Protein AF-A0A4Q4M0B0-F1 (afdb_monomer_lite)

Foldseek 3Di:
DQDFDKDWAKEFAPPDDQDFQDRPPRIDGFDIDTDPDRDDDFFDFADAADWAAGDAQNAPPWIFGDHRPRANTKIFGVPPHTDMDGW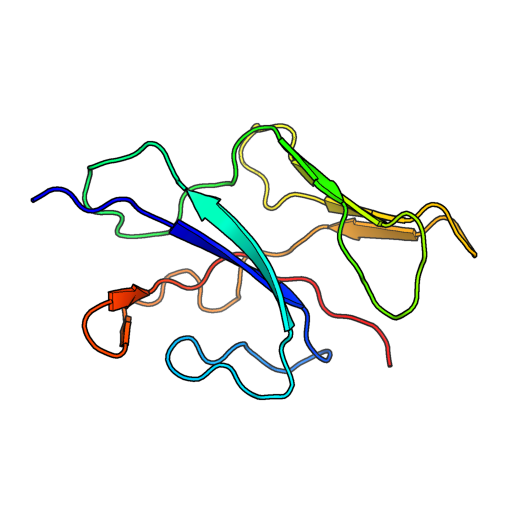AQDPCRNPGWDQHPNDTDGGGTYDHGDD

Structure (mmCIF, N/CA/C/O backbone):
data_AF-A0A4Q4M0B0-F1
#
_entry.id   AF-A0A4Q4M0B0-F1
#
loop_
_atom_site.group_PDB
_atom_site.id
_atom_site.type_symbol
_atom_site.label_atom_id
_atom_site.label_alt_id
_atom_site.label_comp_id
_atom_site.label_asym_id
_atom_site.label_entity_id
_atom_site.label_seq_id
_atom_site.pdbx_PDB_ins_code
_atom_site.Cartn_x
_atom_site.Cartn_y
_atom_site.Cartn_z
_atom_site.occupancy
_atom_site.B_iso_or_equiv
_atom_site.auth_seq_id
_atom_site.auth_comp_id
_atom_site.auth_asym_id
_atom_site.auth_atom_id
_atom_site.pdbx_PDB_model_num
ATOM 1 N N . MET A 1 1 ? 11.019 7.597 -23.538 1.00 34.16 1 MET A N 1
ATOM 2 C CA . MET A 1 1 ? 10.565 8.543 -22.498 1.00 34.16 1 MET A CA 1
ATOM 3 C C . MET A 1 1 ? 10.574 7.803 -21.182 1.00 34.16 1 MET A C 1
ATOM 5 O O . MET A 1 1 ? 9.972 6.740 -21.111 1.00 34.16 1 MET A O 1
ATOM 9 N N . LEU A 1 2 ? 11.309 8.312 -20.199 1.00 44.94 2 LEU A N 1
ATOM 10 C CA . LEU A 1 2 ? 11.313 7.750 -18.855 1.00 44.94 2 LEU A CA 1
ATOM 11 C C . LEU A 1 2 ? 9.925 8.025 -18.259 1.00 44.94 2 LEU A C 1
ATOM 13 O O . LEU A 1 2 ? 9.509 9.180 -18.183 1.00 44.94 2 LEU A O 1
ATOM 17 N N . GLY A 1 3 ? 9.157 6.968 -18.010 1.00 53.53 3 GLY A N 1
ATOM 18 C CA . GLY A 1 3 ? 7.764 7.083 -17.589 1.00 53.53 3 GLY A CA 1
ATOM 19 C C . GLY A 1 3 ? 7.670 7.518 -16.133 1.00 53.53 3 GLY A C 1
ATOM 20 O O . GLY A 1 3 ? 8.491 7.118 -15.314 1.00 53.53 3 GLY A O 1
ATOM 21 N N . ASN A 1 4 ? 6.652 8.310 -15.798 1.00 62.41 4 ASN A N 1
ATOM 22 C CA . ASN A 1 4 ? 6.285 8.513 -14.401 1.00 62.41 4 ASN A CA 1
ATOM 23 C C . ASN A 1 4 ? 5.909 7.148 -13.816 1.00 62.41 4 ASN A C 1
ATOM 25 O O . ASN A 1 4 ? 4.940 6.528 -14.262 1.00 62.41 4 ASN A O 1
ATOM 29 N N . HIS A 1 5 ? 6.687 6.668 -12.850 1.00 69.69 5 HIS A N 1
ATOM 30 C CA . HIS A 1 5 ? 6.325 5.477 -12.099 1.00 69.69 5 HIS A CA 1
ATOM 31 C C . HIS A 1 5 ? 5.223 5.832 -11.112 1.00 69.69 5 HIS A C 1
ATOM 33 O O . HIS A 1 5 ? 5.197 6.919 -10.534 1.00 69.69 5 HIS A O 1
ATOM 39 N N . PHE A 1 6 ? 4.292 4.911 -10.935 1.00 71.94 6 PHE A N 1
ATOM 40 C CA . PHE A 1 6 ? 3.151 5.098 -10.068 1.00 71.94 6 PHE A CA 1
ATOM 41 C C . PHE A 1 6 ? 2.992 3.898 -9.164 1.00 71.94 6 PHE A C 1
ATOM 43 O O . PHE A 1 6 ? 3.296 2.766 -9.534 1.00 71.94 6 PHE A O 1
ATOM 50 N N . TRP A 1 7 ? 2.454 4.181 -7.995 1.00 72.69 7 TRP A N 1
ATOM 51 C CA . TRP A 1 7 ? 2.216 3.212 -6.959 1.00 72.69 7 TRP A CA 1
ATOM 52 C C . TRP A 1 7 ? 0.758 3.190 -6.595 1.00 72.69 7 TRP A C 1
ATOM 54 O O . TRP A 1 7 ? 0.159 4.242 -6.353 1.00 72.69 7 TRP A O 1
ATOM 64 N N . TRP A 1 8 ? 0.214 1.987 -6.544 1.00 75.62 8 TRP A N 1
ATOM 65 C CA . TRP A 1 8 ? -1.153 1.750 -6.140 1.00 75.62 8 TRP A CA 1
ATOM 66 C C . TRP A 1 8 ? -1.159 1.021 -4.814 1.00 75.62 8 TRP A C 1
ATOM 68 O O . TRP A 1 8 ? -0.483 0.008 -4.643 1.00 75.62 8 TRP A O 1
ATOM 78 N N . LEU A 1 9 ? -1.935 1.561 -3.888 1.00 74.94 9 LEU A N 1
ATOM 79 C CA . LEU A 1 9 ? -2.308 0.879 -2.668 1.00 74.94 9 LEU A CA 1
ATOM 80 C C . LEU A 1 9 ? -3.697 0.306 -2.858 1.00 74.94 9 LEU A C 1
ATOM 82 O O . LEU A 1 9 ? -4.638 1.059 -3.109 1.00 74.94 9 LEU A O 1
ATOM 86 N N . PHE A 1 10 ? -3.801 -1.005 -2.715 1.00 76.25 10 PHE A N 1
ATOM 87 C CA . PHE A 1 10 ? -5.063 -1.722 -2.748 1.00 76.25 10 PHE A CA 1
ATOM 88 C C . PHE A 1 10 ? -5.399 -2.266 -1.370 1.00 76.25 10 PHE A C 1
ATOM 90 O O . PHE A 1 10 ? -4.506 -2.569 -0.576 1.00 76.25 10 PHE A O 1
ATOM 97 N N . GLN A 1 11 ? -6.692 -2.418 -1.126 1.00 74.31 11 GLN A N 1
ATOM 98 C CA . GLN A 1 11 ? -7.223 -3.216 -0.031 1.00 74.31 11 GLN A CA 1
ATOM 99 C C . GLN A 1 11 ? -8.185 -4.258 -0.589 1.00 74.31 11 GLN A C 1
ATOM 101 O O . GLN A 1 11 ? -8.894 -3.968 -1.549 1.00 74.31 11 GLN A O 1
ATOM 106 N N . GLY A 1 12 ? -8.198 -5.450 0.002 1.00 75.25 12 GLY A N 1
ATOM 107 C CA . GLY A 1 12 ? -9.006 -6.572 -0.463 1.00 75.25 12 GLY A CA 1
ATOM 108 C C . GLY A 1 12 ? -9.147 -7.673 0.587 1.00 75.25 12 GLY A C 1
ATOM 109 O O . GLY A 1 12 ? -8.513 -7.604 1.652 1.00 75.25 12 GLY A O 1
ATOM 110 N N . PRO A 1 13 ? -9.994 -8.672 0.300 1.00 72.75 13 PRO A N 1
ATOM 111 C CA . PRO A 1 13 ? -10.309 -9.746 1.225 1.00 72.75 13 PRO A CA 1
ATOM 112 C C . PRO A 1 13 ? -9.077 -10.591 1.544 1.00 72.75 13 PRO A C 1
ATOM 114 O O . PRO A 1 13 ? -8.200 -10.825 0.708 1.00 72.75 13 PRO A O 1
ATOM 117 N N . ARG A 1 14 ? -9.032 -11.078 2.783 1.00 73.00 14 ARG A N 1
ATOM 118 C CA . ARG A 1 14 ? -7.948 -11.916 3.291 1.00 73.00 14 ARG A CA 1
ATOM 119 C C . ARG A 1 14 ? -7.742 -13.183 2.457 1.00 73.00 14 ARG A C 1
ATOM 121 O O . ARG A 1 14 ? -8.694 -13.897 2.160 1.00 73.00 14 ARG A O 1
ATOM 128 N N . GLY A 1 15 ? -6.482 -13.497 2.149 1.00 69.81 15 GLY A N 1
ATOM 129 C CA . GLY A 1 15 ? -6.090 -14.708 1.423 1.00 69.81 15 GLY A CA 1
ATOM 130 C C . GLY A 1 15 ? -6.269 -14.649 -0.097 1.00 69.81 15 GLY A C 1
ATOM 131 O O . GLY A 1 15 ? -5.945 -15.627 -0.770 1.00 69.81 15 GLY A O 1
ATOM 132 N N . ILE A 1 16 ? -6.741 -13.526 -0.645 1.00 72.62 16 ILE A N 1
ATOM 133 C CA . ILE A 1 16 ? -6.869 -13.314 -2.089 1.00 72.62 16 ILE A CA 1
ATOM 134 C C . ILE A 1 16 ? -5.746 -12.375 -2.540 1.00 72.62 16 ILE A C 1
ATOM 136 O O . ILE A 1 16 ? -5.453 -11.370 -1.895 1.00 72.62 16 ILE A O 1
ATOM 140 N N . GLY A 1 17 ? -5.062 -12.731 -3.627 1.00 69.50 17 GLY A N 1
ATOM 141 C CA . GLY A 1 17 ? -4.026 -11.890 -4.223 1.00 69.50 17 GLY A CA 1
ATOM 142 C C . GLY A 1 17 ? -4.628 -10.902 -5.216 1.00 69.50 17 GLY A C 1
ATOM 143 O O . GLY A 1 17 ? -5.493 -11.280 -5.999 1.00 69.50 17 GLY A O 1
ATOM 144 N N . VAL A 1 18 ? -4.127 -9.666 -5.233 1.00 71.56 18 VAL A N 1
ATOM 145 C CA . VAL A 1 18 ? -4.513 -8.661 -6.237 1.00 71.56 18 VAL A CA 1
ATOM 146 C C . VAL A 1 18 ? -4.153 -9.176 -7.638 1.00 71.56 18 VAL A C 1
ATOM 148 O O . VAL A 1 18 ? -2.998 -9.562 -7.880 1.00 71.56 18 VAL A O 1
ATOM 151 N N . ASP A 1 19 ? -5.108 -9.161 -8.569 1.00 77.06 19 ASP A N 1
ATOM 152 C CA . ASP A 1 19 ? -4.812 -9.210 -10.003 1.00 77.06 19 ASP A CA 1
ATOM 153 C C . ASP A 1 19 ? -4.260 -7.840 -10.433 1.00 77.06 19 ASP A C 1
ATOM 155 O O . ASP A 1 19 ? -4.843 -6.790 -10.181 1.00 77.06 19 ASP A O 1
ATOM 159 N N . MET A 1 20 ? -3.069 -7.826 -11.029 1.00 73.12 20 MET A N 1
ATOM 160 C CA . MET A 1 20 ? -2.413 -6.580 -11.430 1.00 73.12 20 MET A CA 1
ATOM 161 C C . MET A 1 20 ? -2.963 -6.009 -12.739 1.00 73.12 20 MET A C 1
ATOM 163 O O . MET A 1 20 ? -2.816 -4.808 -12.989 1.00 73.12 20 MET A O 1
ATOM 167 N N . CYS A 1 21 ? -3.552 -6.854 -13.589 1.00 76.38 21 CYS A N 1
ATOM 168 C CA . CYS A 1 21 ? -4.036 -6.475 -14.914 1.00 76.38 21 CYS A CA 1
ATOM 169 C C . CYS A 1 21 ? -5.551 -6.264 -14.973 1.00 76.38 21 CYS A C 1
ATOM 171 O O . CYS A 1 21 ? -6.030 -5.541 -15.858 1.00 76.38 21 CYS A O 1
ATOM 173 N N . GLY A 1 22 ? -6.287 -6.838 -14.029 1.00 66.12 22 GLY A N 1
ATOM 174 C CA . GLY A 1 22 ? -7.684 -6.544 -13.751 1.00 66.12 22 GLY A CA 1
ATOM 175 C C . GLY A 1 22 ? -7.817 -6.001 -12.336 1.00 66.12 22 GLY A C 1
ATOM 176 O O . GLY A 1 22 ? -7.341 -6.620 -11.398 1.00 66.12 22 GLY A O 1
ATOM 177 N N . LEU A 1 23 ? -8.478 -4.853 -12.166 1.00 60.31 23 LEU A N 1
ATOM 178 C CA . LEU A 1 23 ? -9.021 -4.504 -10.855 1.00 60.31 23 LEU A CA 1
ATOM 179 C C . LEU A 1 23 ? -10.129 -5.519 -10.583 1.00 60.31 23 LEU A C 1
ATOM 181 O O . LEU A 1 23 ? -11.253 -5.333 -11.041 1.00 60.31 23 LEU A O 1
ATOM 185 N N . ASP A 1 24 ? -9.768 -6.636 -9.960 1.00 63.72 24 ASP A N 1
ATOM 186 C CA . ASP A 1 24 ? -10.728 -7.558 -9.373 1.00 63.72 24 ASP A CA 1
ATOM 187 C C . ASP A 1 24 ? -11.683 -6.713 -8.516 1.00 63.72 24 ASP A C 1
ATOM 189 O O . ASP A 1 24 ? -11.225 -5.898 -7.712 1.00 63.72 24 ASP A O 1
ATOM 193 N N . GLU A 1 25 ? -12.996 -6.840 -8.737 1.00 67.50 25 GLU A N 1
ATOM 194 C CA . GLU A 1 25 ? -14.027 -6.046 -8.045 1.00 67.50 25 GLU A CA 1
ATOM 195 C C . GLU A 1 25 ? -13.932 -6.187 -6.516 1.00 67.50 25 GLU A C 1
ATOM 197 O O . GLU A 1 25 ? -14.449 -5.357 -5.771 1.00 67.50 25 GLU A O 1
ATOM 202 N N . GLN A 1 26 ? -13.224 -7.217 -6.050 1.00 71.31 26 GLN A N 1
ATOM 203 C CA . GLN A 1 26 ? -12.908 -7.468 -4.651 1.00 71.31 26 GLN A CA 1
ATOM 204 C C . GLN A 1 26 ? -11.853 -6.513 -4.063 1.00 71.31 26 GLN A C 1
ATOM 206 O O . GLN A 1 26 ? -11.707 -6.464 -2.843 1.00 71.31 26 GLN A O 1
ATOM 211 N N . PHE A 1 27 ? -11.114 -5.759 -4.887 1.00 74.94 27 PHE A N 1
ATOM 212 C CA . PHE A 1 27 ? -10.062 -4.848 -4.436 1.00 74.94 27 PHE A CA 1
ATOM 213 C C . PHE A 1 27 ? -10.384 -3.381 -4.732 1.00 74.94 27 PHE A C 1
ATOM 215 O O . PHE A 1 27 ? -10.609 -2.977 -5.872 1.00 74.94 27 PHE A O 1
ATOM 222 N N . GLU A 1 28 ? -10.307 -2.540 -3.701 1.00 75.31 28 GLU A N 1
ATOM 223 C CA . GLU A 1 28 ? -10.484 -1.091 -3.825 1.00 75.31 28 GLU A CA 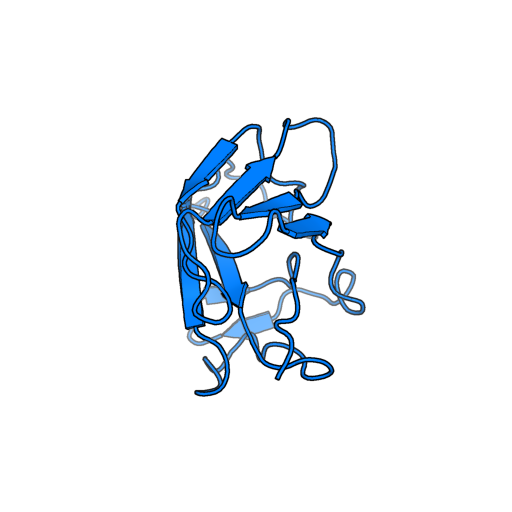1
ATOM 224 C C . GLU A 1 28 ? -9.121 -0.392 -3.940 1.00 75.31 28 GLU A C 1
ATOM 226 O O . GLU A 1 28 ? -8.224 -0.603 -3.117 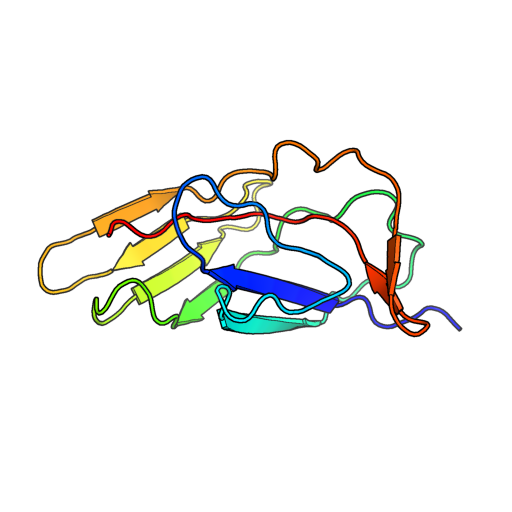1.00 75.31 28 GLU A O 1
ATOM 231 N N . LEU A 1 29 ? -8.965 0.481 -4.945 1.00 76.12 29 LEU A N 1
ATOM 232 C CA . LEU A 1 29 ? -7.821 1.393 -5.022 1.00 76.12 29 LEU A CA 1
ATOM 233 C C . LEU A 1 29 ? -7.947 2.455 -3.928 1.00 76.12 29 LEU A C 1
ATOM 235 O O . LEU A 1 29 ? -8.733 3.393 -4.035 1.00 76.12 29 LEU A O 1
ATOM 239 N N . VAL A 1 30 ? -7.097 2.356 -2.916 1.00 72.75 30 VAL A N 1
ATOM 240 C CA . VAL A 1 30 ? -7.048 3.295 -1.795 1.00 72.75 30 VAL A CA 1
ATOM 241 C C . VAL A 1 30 ? -6.359 4.594 -2.203 1.00 72.75 30 VAL A C 1
ATOM 243 O O . VAL A 1 30 ? -6.830 5.696 -1.913 1.00 72.75 30 VAL A O 1
ATOM 246 N N . LYS A 1 31 ? -5.204 4.485 -2.866 1.00 74.38 31 LYS A N 1
ATOM 247 C CA . LYS A 1 31 ? -4.441 5.651 -3.308 1.00 74.38 31 LYS A CA 1
ATOM 248 C C . LYS A 1 31 ? -3.532 5.305 -4.472 1.00 74.38 31 LYS A C 1
ATOM 250 O O . LYS A 1 31 ? -2.856 4.282 -4.470 1.00 74.38 31 LYS A O 1
ATOM 255 N N . LEU A 1 32 ? -3.468 6.237 -5.416 1.00 73.06 32 LEU A N 1
ATOM 256 C CA . LEU A 1 32 ? -2.429 6.326 -6.428 1.00 73.06 32 LEU A CA 1
ATOM 257 C C . LEU A 1 32 ? -1.445 7.438 -6.038 1.00 73.06 32 LEU A C 1
ATOM 259 O O . LEU A 1 32 ? -1.876 8.570 -5.793 1.00 73.06 32 LEU A O 1
ATOM 263 N N . TRP A 1 33 ? -0.144 7.141 -5.993 1.00 74.19 33 TRP A N 1
ATOM 264 C CA . TRP A 1 33 ? 0.893 8.164 -5.826 1.00 74.19 33 TRP A CA 1
ATOM 265 C C . TRP A 1 33 ? 1.994 8.072 -6.888 1.00 74.19 33 TRP A C 1
ATOM 267 O O . TRP A 1 33 ? 2.410 6.972 -7.259 1.00 74.19 33 TRP A O 1
ATOM 277 N N . PRO A 1 34 ? 2.474 9.220 -7.400 1.00 71.06 34 PRO A N 1
ATOM 278 C CA . PRO A 1 34 ? 3.627 9.250 -8.283 1.00 71.06 34 PRO A CA 1
ATOM 279 C C . PRO A 1 34 ? 4.897 8.909 -7.503 1.00 71.06 34 PRO A C 1
ATOM 281 O O . PRO A 1 34 ? 5.076 9.318 -6.355 1.00 71.06 34 PRO A O 1
ATOM 284 N N . HIS A 1 35 ? 5.801 8.186 -8.148 1.00 68.94 35 HIS A N 1
ATOM 285 C CA . HIS A 1 35 ? 7.163 8.011 -7.687 1.00 68.94 35 HIS A CA 1
ATOM 286 C C . HIS A 1 35 ? 8.079 8.961 -8.461 1.00 68.94 35 HIS A C 1
ATOM 288 O O . HIS A 1 35 ? 8.113 8.883 -9.692 1.00 68.94 35 HIS A O 1
ATOM 294 N N . PRO A 1 36 ? 8.837 9.839 -7.782 1.00 59.12 36 PRO A N 1
ATOM 295 C CA . PRO A 1 36 ? 9.891 10.606 -8.430 1.00 59.12 36 PRO A CA 1
ATOM 296 C C . PRO A 1 36 ? 11.048 9.662 -8.772 1.00 59.12 36 PRO A C 1
ATOM 298 O O . PRO A 1 36 ? 11.977 9.471 -7.996 1.00 59.12 36 PRO A O 1
ATOM 301 N N . GLY A 1 37 ? 10.957 9.014 -9.923 1.00 62.12 37 GLY A N 1
ATOM 302 C CA . GLY A 1 37 ? 11.961 8.094 -10.426 1.00 62.12 37 GLY A CA 1
ATOM 303 C C . GLY A 1 37 ? 11.734 7.890 -11.910 1.00 62.12 37 GLY A C 1
ATOM 304 O O . GLY A 1 37 ? 10.596 7.787 -12.356 1.00 62.12 37 GLY A O 1
ATOM 305 N N . THR A 1 38 ? 12.818 7.900 -12.673 1.00 55.56 38 THR A N 1
ATOM 306 C CA . THR A 1 38 ? 12.804 7.717 -14.126 1.00 55.56 38 THR A CA 1
ATOM 307 C C . THR A 1 38 ? 13.459 6.404 -14.548 1.00 55.56 38 THR A C 1
ATOM 309 O O . THR A 1 38 ? 13.250 5.960 -15.670 1.00 55.56 38 THR A O 1
ATOM 312 N N . ALA A 1 39 ? 14.249 5.775 -13.674 1.00 61.38 39 ALA A N 1
ATOM 313 C CA . ALA A 1 39 ? 14.956 4.536 -13.977 1.00 61.38 39 ALA A CA 1
ATOM 314 C C . ALA A 1 39 ? 13.987 3.363 -14.178 1.00 61.38 39 ALA A C 1
ATOM 316 O O . ALA A 1 39 ? 12.946 3.307 -13.533 1.00 61.38 39 ALA A O 1
ATOM 317 N N . ASN A 1 40 ? 14.363 2.400 -15.028 1.00 64.06 40 ASN A N 1
ATOM 318 C CA . ASN A 1 40 ? 13.667 1.116 -15.084 1.00 64.06 40 ASN A CA 1
ATOM 319 C C . ASN A 1 40 ? 13.659 0.498 -13.681 1.00 64.06 40 ASN A C 1
ATOM 321 O O . ASN A 1 40 ? 14.709 0.314 -13.069 1.00 64.06 40 ASN A O 1
ATOM 325 N N . ILE A 1 41 ? 12.461 0.223 -13.177 1.00 65.25 41 ILE A N 1
ATOM 326 C CA . ILE A 1 41 ? 12.245 -0.400 -11.878 1.00 65.25 41 ILE A CA 1
ATOM 327 C C . ILE A 1 41 ? 12.018 -1.887 -12.138 1.00 65.25 41 ILE A C 1
ATOM 329 O O . ILE A 1 41 ? 11.003 -2.242 -12.726 1.00 65.25 41 ILE A O 1
ATOM 333 N N . ASP A 1 42 ? 12.957 -2.742 -11.733 1.00 63.34 42 ASP A N 1
ATOM 334 C CA . ASP A 1 42 ? 12.808 -4.204 -11.844 1.00 63.34 42 ASP A CA 1
ATOM 335 C C . ASP A 1 42 ? 11.986 -4.779 -10.684 1.00 63.34 42 ASP A C 1
ATOM 337 O O . ASP A 1 42 ? 11.243 -5.748 -10.843 1.00 63.34 42 ASP A O 1
ATOM 341 N N . SER A 1 43 ? 12.054 -4.121 -9.526 1.00 65.81 43 SER A N 1
ATOM 342 C CA . SER A 1 43 ? 11.209 -4.404 -8.376 1.00 65.81 43 SER A CA 1
ATOM 343 C C . SER A 1 43 ? 10.790 -3.103 -7.699 1.00 65.81 43 SER A C 1
ATOM 345 O O . SER A 1 43 ? 11.600 -2.180 -7.591 1.00 65.81 43 SER A O 1
ATOM 347 N N . PRO A 1 44 ? 9.541 -3.017 -7.237 1.00 69.00 44 PRO A N 1
ATOM 348 C CA . PRO A 1 44 ? 9.000 -1.802 -6.657 1.00 69.00 44 PRO A CA 1
ATOM 349 C C . PRO A 1 44 ? 9.868 -1.293 -5.471 1.00 69.00 44 PRO A C 1
ATOM 351 O O . PRO A 1 44 ? 10.153 -2.068 -4.577 1.00 69.00 44 PRO A O 1
ATOM 354 N N . PRO A 1 45 ? 10.329 -0.029 -5.374 1.00 71.19 45 PRO A N 1
ATOM 355 C CA . PRO A 1 45 ? 11.045 0.421 -4.170 1.00 71.19 45 PRO A CA 1
ATOM 356 C C . PRO A 1 45 ? 10.166 0.489 -2.907 1.00 71.19 45 PRO A C 1
ATOM 358 O O . PRO A 1 45 ? 8.944 0.594 -2.974 1.00 71.19 45 PRO A O 1
ATOM 361 N N . PHE A 1 46 ? 10.778 0.498 -1.719 1.00 75.38 46 PHE A N 1
ATOM 362 C CA . PHE A 1 46 ? 10.008 0.783 -0.505 1.00 75.38 46 PHE A CA 1
ATOM 363 C C . PHE A 1 46 ? 9.342 2.164 -0.586 1.00 75.38 46 PHE A C 1
ATOM 365 O O . PHE A 1 46 ? 9.942 3.097 -1.135 1.00 75.38 46 PHE A O 1
ATOM 372 N N . PRO A 1 47 ? 8.119 2.328 -0.049 1.00 74.94 47 PRO A N 1
ATOM 373 C CA . PRO A 1 47 ? 7.450 3.615 -0.065 1.00 74.94 47 PRO A CA 1
ATOM 374 C C . PRO A 1 47 ? 8.277 4.636 0.720 1.00 74.94 47 PRO A C 1
ATOM 376 O O . PRO A 1 47 ? 8.945 4.313 1.702 1.00 74.94 47 PRO A O 1
ATOM 379 N N . THR A 1 48 ? 8.252 5.887 0.273 1.00 78.50 48 THR A N 1
ATOM 380 C CA . THR A 1 48 ? 8.942 6.982 0.962 1.00 78.50 48 THR A CA 1
ATOM 381 C C . THR A 1 48 ? 8.203 7.373 2.240 1.00 78.50 48 THR A C 1
ATOM 383 O O . THR A 1 48 ? 7.045 6.999 2.429 1.00 78.50 48 THR A O 1
ATOM 386 N N . LYS A 1 49 ? 8.828 8.203 3.086 1.00 86.62 49 LYS A N 1
ATOM 387 C CA . LYS A 1 49 ? 8.179 8.741 4.288 1.00 86.62 49 LYS A CA 1
ATOM 388 C C . LYS A 1 49 ? 6.879 9.464 3.926 1.00 86.62 49 LYS A C 1
ATOM 390 O O . LYS A 1 49 ? 6.917 10.468 3.216 1.00 86.62 49 LYS A O 1
ATOM 395 N N . ILE A 1 50 ? 5.743 8.963 4.403 1.00 84.12 50 ILE A N 1
ATOM 396 C CA . ILE A 1 50 ? 4.421 9.490 4.056 1.00 84.12 50 ILE A CA 1
ATOM 397 C C . ILE A 1 50 ? 3.370 9.088 5.093 1.00 84.12 50 ILE A C 1
ATOM 399 O O . ILE A 1 50 ? 3.441 8.011 5.679 1.00 84.12 50 ILE A O 1
ATOM 403 N N . THR A 1 51 ? 2.360 9.939 5.259 1.00 88.56 51 THR A N 1
ATOM 404 C CA . THR A 1 51 ? 1.109 9.607 5.946 1.00 88.56 51 THR A CA 1
ATOM 405 C C . THR A 1 51 ? -0.049 9.937 5.014 1.00 88.56 51 THR A C 1
ATOM 407 O O . THR 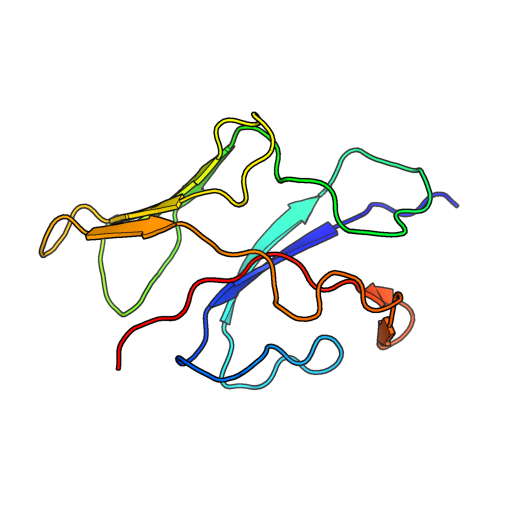A 1 51 ? -0.137 11.062 4.522 1.00 88.56 51 THR A O 1
ATOM 410 N N . VAL A 1 52 ? -0.937 8.979 4.759 1.00 85.62 52 VAL A N 1
ATOM 411 C CA . VAL A 1 52 ? -2.111 9.166 3.896 1.00 85.62 52 VAL A CA 1
ATOM 412 C C . VAL A 1 52 ? -3.334 8.601 4.593 1.00 85.62 52 VAL A C 1
ATOM 414 O O . VAL A 1 52 ? -3.294 7.464 5.047 1.00 85.62 52 VAL A O 1
ATOM 417 N N . LYS A 1 53 ? -4.427 9.368 4.642 1.00 87.81 53 LYS A N 1
ATOM 418 C CA . LYS A 1 53 ? -5.717 8.855 5.115 1.00 87.81 53 LYS A CA 1
ATOM 419 C C . LYS A 1 53 ? -6.237 7.790 4.157 1.00 87.81 53 LYS A C 1
ATOM 421 O O . LYS A 1 53 ? -6.243 8.002 2.945 1.00 87.81 53 LYS A O 1
ATOM 426 N N . VAL A 1 54 ? -6.696 6.679 4.706 1.00 83.38 54 VAL A N 1
ATOM 427 C CA . VAL A 1 54 ? -7.223 5.541 3.954 1.00 83.38 54 VAL A CA 1
ATOM 428 C C . VAL A 1 54 ? -8.554 5.113 4.553 1.00 83.38 54 VAL A C 1
ATOM 430 O O . VAL A 1 54 ? -8.818 5.353 5.727 1.00 83.38 54 VAL A O 1
ATOM 433 N N . ARG A 1 55 ? -9.412 4.494 3.748 1.00 80.12 55 ARG A N 1
ATOM 434 C CA . ARG A 1 55 ? -10.534 3.710 4.272 1.00 80.12 55 ARG A CA 1
ATOM 435 C C . ARG A 1 55 ? -10.030 2.298 4.502 1.00 80.12 55 ARG A C 1
ATOM 437 O O . ARG A 1 55 ? -9.177 1.859 3.741 1.00 80.12 55 ARG A O 1
ATOM 444 N N . TYR A 1 56 ? -10.532 1.629 5.531 1.00 80.12 56 TYR A N 1
ATOM 445 C CA . TYR A 1 56 ? -10.188 0.239 5.789 1.00 80.12 56 TYR A CA 1
ATOM 446 C C . TYR A 1 56 ? -11.264 -0.436 6.623 1.00 80.12 56 TYR A C 1
ATOM 448 O O . TYR A 1 56 ? -11.514 0.002 7.739 1.00 80.12 56 TYR A O 1
ATOM 456 N N . ASP A 1 57 ? -11.875 -1.495 6.093 1.00 78.69 57 ASP A N 1
ATOM 457 C CA . ASP A 1 57 ? -12.728 -2.418 6.856 1.00 78.69 57 ASP A CA 1
ATOM 458 C C . ASP A 1 57 ? -13.816 -1.738 7.718 1.00 78.69 57 ASP A C 1
ATOM 460 O O . ASP A 1 57 ? -13.988 -2.021 8.902 1.00 78.69 57 ASP A O 1
ATOM 464 N N . GLY A 1 58 ? -14.462 -0.699 7.172 1.00 78.06 58 GLY A N 1
ATOM 465 C CA . GLY A 1 58 ? -15.454 0.109 7.899 1.00 78.06 58 GLY A CA 1
ATOM 466 C C . GLY A 1 58 ? -14.915 0.917 9.095 1.00 78.06 58 GLY A C 1
ATOM 467 O O . GLY A 1 58 ? -15.681 1.643 9.730 1.00 78.06 58 GLY A O 1
ATOM 468 N N . ARG A 1 59 ? -13.615 0.839 9.398 1.00 82.75 59 ARG A N 1
ATOM 469 C CA . ARG A 1 59 ? -12.955 1.589 10.472 1.00 82.75 59 ARG A CA 1
ATOM 470 C C . ARG A 1 59 ? -12.798 3.058 10.108 1.00 82.75 59 ARG A C 1
ATOM 472 O O . ARG A 1 59 ? -12.703 3.432 8.934 1.00 82.75 59 ARG A O 1
ATOM 479 N N . GLN A 1 60 ? -12.745 3.892 11.142 1.00 82.50 60 GLN A N 1
ATOM 480 C CA . GLN A 1 60 ? -12.613 5.335 10.996 1.00 82.50 60 GLN A CA 1
ATOM 481 C C . GLN A 1 60 ? -11.204 5.808 11.340 1.00 82.50 60 GLN A C 1
ATOM 483 O O . GLN A 1 60 ? -10.427 5.132 12.016 1.00 82.50 60 GLN A O 1
ATOM 488 N N . GLU A 1 61 ? -10.876 6.986 10.811 1.00 89.12 61 GLU A N 1
ATOM 489 C CA . GLU A 1 61 ? -9.596 7.660 11.043 1.00 89.12 61 GLU A CA 1
ATOM 490 C C . GLU A 1 61 ? -8.367 6.805 10.705 1.00 89.12 61 GLU A C 1
ATOM 492 O O . GLU A 1 61 ? -7.304 6.928 11.314 1.00 89.12 61 GLU A O 1
ATOM 497 N N . CYS A 1 62 ? -8.495 5.938 9.701 1.00 88.25 62 CYS A N 1
ATOM 498 C CA . CYS A 1 62 ? -7.390 5.111 9.257 1.00 88.25 62 CYS A CA 1
ATOM 499 C C . CYS A 1 62 ? -6.394 5.911 8.416 1.00 88.25 62 CYS A C 1
ATOM 501 O O . CYS A 1 62 ? -6.757 6.737 7.572 1.00 88.25 62 CYS A O 1
ATOM 503 N N . SER A 1 63 ? -5.111 5.642 8.621 1.00 90.19 63 SER A N 1
ATOM 504 C CA . SER A 1 63 ? -4.022 6.168 7.813 1.00 90.19 63 SER A CA 1
ATOM 505 C C . SER A 1 63 ? -2.992 5.088 7.520 1.00 90.19 63 SER A C 1
ATOM 507 O O . SER A 1 63 ? -2.603 4.317 8.395 1.00 90.19 63 SER A O 1
ATOM 509 N N . TYR A 1 64 ? -2.519 5.069 6.281 1.00 88.44 64 TYR A N 1
ATOM 510 C CA . TYR A 1 64 ? -1.266 4.433 5.923 1.00 88.44 64 TYR A CA 1
ATOM 511 C C . TYR A 1 64 ? -0.114 5.348 6.343 1.00 88.44 64 TYR A C 1
ATOM 513 O O . TYR A 1 64 ? -0.091 6.526 5.978 1.00 88.44 64 TYR A O 1
ATOM 521 N N . TYR A 1 65 ? 0.839 4.806 7.089 1.00 89.50 65 TYR A N 1
ATOM 522 C CA . TYR A 1 65 ? 2.046 5.481 7.543 1.00 89.50 65 TYR A CA 1
ATOM 523 C C . TYR A 1 65 ? 3.288 4.724 7.073 1.00 89.50 65 TYR A C 1
ATOM 525 O O . TYR A 1 65 ? 3.391 3.514 7.253 1.00 89.50 65 TYR A O 1
ATOM 533 N N . ASN A 1 66 ? 4.267 5.442 6.537 1.00 87.62 66 ASN A N 1
ATOM 534 C CA . ASN A 1 66 ? 5.602 4.930 6.258 1.00 87.62 66 ASN A CA 1
ATOM 535 C C . ASN A 1 66 ? 6.637 5.946 6.742 1.00 87.62 66 ASN A C 1
ATOM 537 O O . ASN A 1 66 ? 6.468 7.152 6.552 1.00 87.62 66 ASN A O 1
ATOM 541 N N . ASP A 1 67 ? 7.716 5.479 7.360 1.00 87.06 67 ASP A N 1
ATOM 542 C CA . ASP A 1 67 ? 8.779 6.342 7.880 1.00 87.06 67 ASP A CA 1
ATOM 543 C C . ASP A 1 67 ? 9.925 6.579 6.876 1.00 87.06 67 ASP A C 1
ATOM 545 O O . ASP A 1 67 ? 10.829 7.371 7.154 1.00 87.06 67 ASP A O 1
ATOM 549 N N . GLY A 1 68 ? 9.875 5.931 5.707 1.00 82.94 68 GLY A N 1
ATOM 550 C CA . GLY A 1 68 ? 10.873 5.988 4.644 1.00 82.94 68 GLY A CA 1
ATOM 551 C C . GLY A 1 68 ? 12.134 5.165 4.909 1.00 82.94 68 GLY A C 1
ATOM 552 O O . GLY A 1 68 ? 13.111 5.324 4.182 1.00 82.94 68 GLY A O 1
ATOM 553 N N . LYS A 1 69 ? 12.154 4.303 5.934 1.00 85.25 69 LYS A N 1
ATOM 554 C CA . LYS A 1 69 ? 13.350 3.549 6.358 1.00 85.25 69 LYS A CA 1
ATOM 555 C C . LYS A 1 69 ? 13.405 2.120 5.811 1.00 85.25 69 LYS A C 1
ATOM 557 O O . LYS A 1 69 ? 13.963 1.234 6.451 1.00 85.25 69 LYS A O 1
ATOM 562 N N . GLY A 1 70 ? 12.825 1.886 4.634 1.00 82.12 70 GLY A N 1
ATOM 563 C CA . GLY A 1 70 ? 12.882 0.578 3.974 1.00 82.12 70 GLY A CA 1
ATOM 564 C C . GLY A 1 70 ? 11.906 -0.458 4.541 1.00 82.12 70 GLY A C 1
ATOM 565 O O . GLY A 1 70 ? 12.252 -1.631 4.646 1.00 82.12 70 GLY A O 1
ATOM 566 N N . ASN A 1 71 ? 10.694 -0.040 4.916 1.00 84.56 71 ASN A N 1
ATOM 567 C CA . ASN A 1 71 ? 9.603 -0.940 5.302 1.00 84.56 71 ASN A CA 1
ATOM 568 C C . ASN A 1 71 ? 8.365 -0.722 4.426 1.00 84.56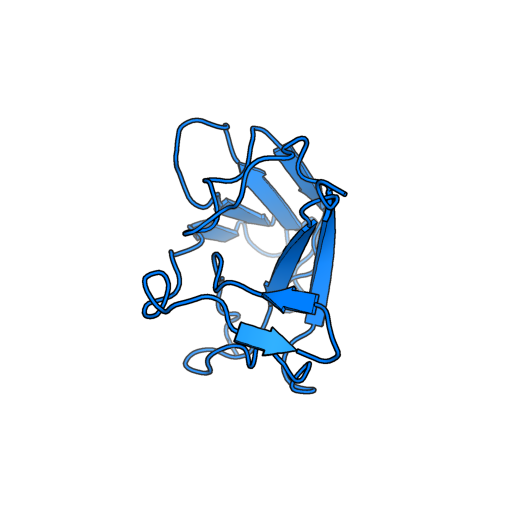 71 ASN A C 1
ATOM 570 O O . ASN A 1 71 ? 8.252 0.276 3.718 1.00 84.56 71 ASN A O 1
ATOM 574 N N . ALA A 1 72 ? 7.441 -1.678 4.472 1.00 82.19 72 ALA A N 1
ATOM 575 C CA . ALA A 1 72 ? 6.200 -1.673 3.699 1.00 82.19 72 ALA A CA 1
ATOM 576 C C . ALA A 1 72 ? 5.158 -0.657 4.201 1.00 82.19 72 ALA A C 1
ATOM 578 O O . ALA A 1 72 ? 4.131 -0.473 3.557 1.00 82.19 72 ALA A O 1
ATOM 579 N N . GLY A 1 73 ? 5.419 0.002 5.333 1.00 87.88 73 GLY A N 1
ATOM 580 C CA . GLY A 1 73 ? 4.479 0.865 6.032 1.00 87.88 73 GLY A CA 1
ATOM 581 C C . GLY A 1 73 ? 3.518 0.105 6.945 1.00 87.88 73 GLY A C 1
ATOM 582 O O . GLY A 1 73 ? 3.544 -1.120 7.062 1.00 87.88 73 GLY A O 1
ATOM 583 N N . ARG A 1 74 ? 2.667 0.868 7.624 1.00 89.31 74 ARG A N 1
ATOM 584 C CA . ARG A 1 74 ? 1.736 0.414 8.654 1.00 89.31 74 ARG A CA 1
ATOM 585 C C . ARG A 1 74 ? 0.389 1.090 8.460 1.00 89.31 74 ARG A C 1
ATOM 587 O O . ARG A 1 74 ? 0.325 2.287 8.193 1.00 89.31 74 ARG A O 1
ATOM 594 N N . LEU A 1 75 ? -0.684 0.334 8.629 1.00 88.88 75 LEU A N 1
ATOM 595 C CA . LEU A 1 75 ? -2.023 0.872 8.807 1.00 88.88 75 LEU A CA 1
ATOM 596 C C . LEU A 1 75 ? -2.219 1.239 10.278 1.00 88.88 75 LEU A C 1
ATOM 598 O O . LEU A 1 75 ? -1.900 0.434 11.150 1.00 88.88 75 LEU A O 1
ATOM 602 N N . VAL A 1 76 ? -2.772 2.416 10.552 1.00 90.25 76 VAL A N 1
ATOM 603 C CA . VAL A 1 76 ? -3.162 2.858 11.896 1.00 90.25 76 VAL A CA 1
ATOM 604 C C . VAL A 1 76 ? -4.572 3.427 11.826 1.00 90.25 76 VAL A C 1
ATOM 606 O O . VAL A 1 76 ? -4.800 4.336 11.040 1.00 90.25 76 VAL A O 1
ATOM 609 N N . CYS A 1 77 ? -5.494 2.919 12.637 1.00 88.81 77 CYS A N 1
ATOM 610 C CA . CYS A 1 77 ? -6.863 3.411 12.788 1.00 88.81 77 CYS A CA 1
ATOM 611 C C . CYS A 1 77 ? -7.112 3.760 14.257 1.00 88.81 77 CYS A C 1
ATOM 613 O O . CYS A 1 77 ? -6.723 2.986 15.136 1.00 88.81 77 CYS A O 1
ATOM 615 N N . ALA A 1 78 ? -7.752 4.899 14.521 1.00 83.38 78 ALA A N 1
ATOM 616 C CA . ALA A 1 78 ? -8.048 5.338 15.885 1.00 83.38 78 ALA A CA 1
ATOM 617 C C . ALA A 1 78 ? -9.353 4.731 16.433 1.00 83.38 78 ALA A C 1
ATOM 619 O O . ALA A 1 78 ? -9.387 4.335 17.596 1.00 83.38 78 ALA A O 1
ATOM 620 N N . ASP A 1 79 ? -10.374 4.567 15.582 1.00 73.62 79 ASP A N 1
ATOM 621 C CA . ASP A 1 79 ? -11.742 4.220 15.989 1.00 73.62 79 ASP A CA 1
ATOM 622 C C . ASP A 1 79 ? -12.320 3.023 15.211 1.00 73.62 79 ASP A C 1
ATOM 624 O O . ASP A 1 79 ? -11.969 2.806 14.042 1.00 73.62 79 ASP A O 1
ATOM 628 N N . PRO A 1 80 ? -13.251 2.239 15.798 1.00 58.81 80 PRO A N 1
ATOM 629 C CA . PRO A 1 80 ? -13.798 2.306 17.170 1.00 58.81 80 PRO A CA 1
ATOM 630 C C . PRO A 1 80 ? -12.925 1.606 18.232 1.00 58.81 80 PRO A C 1
ATOM 632 O O . PRO A 1 80 ? -13.259 1.567 19.414 1.00 58.81 80 PRO A O 1
ATOM 635 N N . SER A 1 81 ? -11.818 1.004 17.808 1.00 69.44 81 SER A N 1
ATOM 636 C CA . SER A 1 81 ? -10.785 0.440 18.668 1.00 69.44 81 SER A CA 1
ATOM 637 C C . SER A 1 81 ? -9.435 0.681 18.000 1.00 69.44 81 SER A C 1
ATOM 639 O O . SER A 1 81 ? -9.327 0.404 16.797 1.00 69.44 81 SER A O 1
ATOM 641 N N . PRO A 1 82 ? -8.416 1.173 18.736 1.00 80.06 82 PRO A N 1
ATOM 642 C CA . PRO A 1 82 ? -7.092 1.384 18.176 1.00 80.06 82 PRO A CA 1
ATOM 643 C C . PRO A 1 82 ? -6.593 0.104 17.513 1.00 80.06 82 PRO A C 1
ATOM 645 O O . PRO A 1 82 ? -6.390 -0.922 18.163 1.00 80.06 82 PRO A O 1
ATOM 648 N N . TYR A 1 83 ? -6.432 0.167 16.198 1.00 85.19 83 TYR A N 1
ATOM 649 C CA . TYR A 1 83 ? -5.991 -0.951 15.384 1.00 85.19 83 TYR A CA 1
ATOM 650 C C . TYR A 1 83 ? -4.781 -0.514 14.588 1.00 85.19 83 TYR A C 1
ATOM 652 O O . TYR A 1 83 ? -4.780 0.540 13.953 1.00 85.19 83 TYR A O 1
ATOM 660 N N . SER A 1 84 ? -3.742 -1.338 14.610 1.00 87.50 84 SER A N 1
ATOM 661 C CA . SER A 1 84 ? -2.606 -1.135 13.733 1.00 87.50 84 SER A CA 1
ATOM 662 C C . SER A 1 84 ? -2.081 -2.461 13.227 1.00 87.50 84 SER A C 1
ATOM 664 O O . SER A 1 84 ? -2.030 -3.434 13.978 1.00 87.50 84 SER A O 1
ATOM 666 N N . THR A 1 85 ? -1.705 -2.493 11.956 1.00 86.50 85 THR A N 1
ATOM 667 C CA . THR A 1 85 ? -1.133 -3.679 11.322 1.00 86.50 85 THR A CA 1
ATOM 668 C C . THR A 1 85 ? -0.080 -3.270 10.305 1.00 86.50 85 THR A C 1
ATOM 670 O O . THR A 1 85 ? -0.219 -2.249 9.628 1.00 86.50 85 THR A O 1
ATOM 673 N N . ASP A 1 86 ? 0.993 -4.047 10.219 1.00 85.69 86 ASP A N 1
ATOM 674 C CA . ASP A 1 86 ? 2.044 -3.822 9.235 1.00 85.69 86 ASP A CA 1
ATOM 675 C C . ASP A 1 86 ? 1.592 -4.319 7.865 1.00 85.69 86 ASP A C 1
ATOM 677 O O . ASP A 1 86 ? 1.076 -5.432 7.724 1.00 85.69 86 ASP A O 1
ATOM 681 N N . PHE A 1 87 ? 1.831 -3.501 6.842 1.00 82.94 87 PHE A N 1
ATOM 682 C CA . PHE A 1 87 ? 1.745 -3.978 5.472 1.00 82.94 87 PHE A CA 1
ATOM 683 C C . PHE A 1 87 ? 2.832 -5.024 5.251 1.00 82.94 87 PHE A C 1
ATOM 685 O O . PHE A 1 87 ? 3.926 -4.960 5.818 1.00 82.94 87 PHE A O 1
ATOM 692 N N . LYS A 1 88 ? 2.539 -5.997 4.397 1.00 80.81 88 LYS A N 1
ATOM 693 C CA . LYS A 1 88 ? 3.485 -7.048 4.035 1.00 80.81 88 LYS A CA 1
ATOM 694 C C . LYS A 1 88 ? 3.887 -6.892 2.581 1.00 80.81 88 LYS A C 1
ATOM 696 O O . LYS A 1 88 ? 3.119 -6.416 1.748 1.00 80.81 88 LYS A O 1
ATOM 701 N N . ARG A 1 89 ? 5.119 -7.291 2.277 1.00 78.50 89 ARG A N 1
ATOM 702 C CA . ARG A 1 89 ? 5.571 -7.491 0.899 1.00 78.50 89 ARG A CA 1
ATOM 703 C C . ARG A 1 89 ? 4.721 -8.597 0.272 1.00 78.50 89 ARG A C 1
ATOM 705 O O . ARG A 1 89 ? 4.587 -9.645 0.900 1.00 78.50 89 ARG A O 1
ATOM 712 N N . ASP A 1 90 ? 4.161 -8.365 -0.919 1.00 77.88 90 ASP A N 1
ATOM 713 C CA . ASP A 1 90 ? 3.413 -9.395 -1.654 1.00 77.88 90 ASP A CA 1
ATOM 714 C C . ASP A 1 90 ? 4.271 -10.674 -1.781 1.00 77.88 90 ASP A C 1
ATOM 716 O O . ASP A 1 90 ? 5.461 -10.574 -2.095 1.00 77.88 90 ASP A O 1
ATOM 720 N N . PRO A 1 91 ? 3.735 -11.882 -1.523 1.00 77.94 91 PRO A N 1
ATOM 721 C CA . PRO A 1 91 ? 4.513 -13.120 -1.630 1.00 77.94 91 PRO A CA 1
ATOM 722 C C . PRO A 1 91 ? 5.114 -13.358 -3.023 1.00 77.94 91 PRO A C 1
ATOM 724 O O . PRO A 1 91 ? 6.062 -14.121 -3.174 1.00 77.94 91 PRO A O 1
ATOM 727 N N . GLN A 1 92 ? 4.556 -12.717 -4.046 1.00 77.69 92 GLN A N 1
ATOM 728 C CA . GLN A 1 92 ? 4.987 -12.758 -5.436 1.00 77.69 92 GLN A CA 1
ATOM 729 C C . GLN A 1 92 ? 5.718 -11.469 -5.856 1.00 77.69 92 GLN A C 1
ATOM 731 O O . GLN A 1 92 ? 5.786 -11.160 -7.042 1.00 77.69 92 GLN A O 1
ATOM 736 N 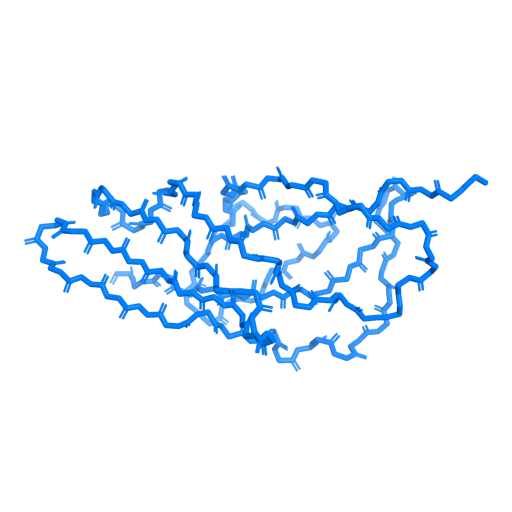N . TRP A 1 93 ? 6.266 -10.718 -4.901 1.00 77.19 93 TRP A N 1
ATOM 737 C CA . TRP A 1 93 ? 7.015 -9.479 -5.125 1.00 77.19 93 TRP A CA 1
ATOM 738 C C . TRP A 1 93 ? 8.135 -9.587 -6.165 1.00 77.19 93 TRP A C 1
ATOM 740 O O . TRP A 1 93 ? 8.297 -8.687 -6.984 1.00 77.19 93 TRP A O 1
ATOM 750 N N . ASP A 1 94 ? 8.885 -10.692 -6.152 1.00 78.62 94 ASP A N 1
ATOM 751 C CA . ASP A 1 94 ? 10.018 -10.913 -7.063 1.00 78.62 94 ASP A CA 1
ATOM 752 C C . ASP A 1 94 ? 9.584 -11.392 -8.463 1.00 78.62 94 ASP A C 1
ATOM 754 O O . ASP A 1 94 ? 10.426 -11.687 -9.313 1.00 78.62 94 ASP A O 1
ATOM 758 N N . LYS A 1 95 ? 8.274 -11.498 -8.733 1.00 79.12 95 LYS A N 1
ATOM 759 C CA . LYS A 1 95 ? 7.796 -11.807 -10.084 1.00 79.12 95 LYS A CA 1
ATOM 760 C C . LYS A 1 95 ? 8.121 -10.661 -11.050 1.00 79.12 95 LYS A C 1
ATOM 762 O O . LYS A 1 95 ? 8.104 -9.493 -10.657 1.00 79.12 95 LYS A O 1
ATOM 767 N N . PRO A 1 96 ? 8.390 -10.983 -12.328 1.00 77.75 96 PRO A N 1
ATOM 768 C CA . PRO A 1 96 ? 8.721 -9.976 -13.327 1.00 77.75 96 PRO A CA 1
ATOM 769 C C . PRO A 1 96 ? 7.564 -9.001 -13.567 1.00 77.75 96 PRO A C 1
ATOM 771 O O . PRO A 1 96 ? 6.408 -9.292 -13.261 1.00 77.75 96 PRO A O 1
ATOM 774 N N . THR A 1 97 ? 7.888 -7.855 -14.177 1.00 79.81 97 THR A N 1
ATOM 775 C CA . THR A 1 97 ? 6.895 -6.889 -14.655 1.00 79.81 97 THR A CA 1
ATOM 776 C C . THR A 1 97 ? 5.819 -7.579 -15.496 1.00 79.81 97 THR A C 1
ATOM 778 O O . THR A 1 97 ? 6.139 -8.260 -16.472 1.00 79.81 97 THR A O 1
ATOM 781 N N . GLU A 1 98 ? 4.552 -7.291 -15.217 1.00 82.19 98 GLU A N 1
ATOM 782 C CA . GLU A 1 98 ? 3.443 -7.634 -16.107 1.00 82.19 98 GLU A CA 1
ATOM 783 C C . GLU A 1 98 ? 3.039 -6.423 -16.959 1.00 82.19 98 GLU A C 1
ATOM 785 O O . GLU A 1 98 ? 3.082 -5.275 -16.508 1.00 82.19 98 GLU A O 1
ATOM 790 N N . VAL A 1 99 ? 2.671 -6.654 -18.222 1.00 83.19 99 VAL A N 1
ATOM 791 C CA . VAL A 1 99 ? 2.216 -5.590 -19.130 1.00 83.19 99 VAL A CA 1
ATOM 792 C C . VAL A 1 99 ? 0.697 -5.636 -19.235 1.00 83.19 99 VAL A C 1
ATOM 794 O O . VAL A 1 99 ? 0.132 -6.475 -19.929 1.00 83.19 99 VAL A O 1
ATOM 797 N N . CYS A 1 100 ? 0.038 -4.681 -18.587 1.00 79.75 100 CYS A N 1
ATOM 798 C CA . CYS A 1 100 ? -1.413 -4.581 -18.510 1.00 79.75 100 CYS A CA 1
ATOM 799 C C . CYS A 1 100 ? -1.895 -3.371 -19.322 1.00 79.75 100 CYS A C 1
ATOM 801 O O . CYS A 1 100 ? -1.607 -2.228 -18.968 1.00 79.75 100 CYS A O 1
ATOM 803 N N . LYS A 1 101 ? -2.623 -3.593 -20.428 1.00 81.31 101 LYS A N 1
ATOM 804 C CA . LYS A 1 101 ? -3.166 -2.520 -21.301 1.00 81.31 101 LYS A CA 1
ATOM 805 C C . LYS A 1 101 ? -2.123 -1.440 -21.666 1.00 81.31 101 LYS A C 1
ATOM 807 O O . LYS A 1 101 ? -2.407 -0.245 -21.625 1.00 81.31 101 LYS A O 1
ATOM 812 N N . GLY A 1 102 ? -0.892 -1.861 -21.976 1.00 77.25 102 GLY A N 1
ATOM 813 C CA . GLY A 1 102 ? 0.222 -0.969 -22.330 1.00 77.25 102 GLY A CA 1
ATOM 814 C C . GLY A 1 102 ? 0.939 -0.301 -21.147 1.00 77.25 102 GLY A C 1
ATOM 815 O O . GLY A 1 102 ? 1.845 0.500 -21.366 1.00 77.25 102 GLY A O 1
ATOM 816 N N . LYS A 1 103 ? 0.572 -0.624 -19.902 1.00 76.38 103 LYS A N 1
ATOM 817 C CA . LYS A 1 103 ? 1.243 -0.160 -18.678 1.00 76.38 103 LYS A CA 1
ATOM 818 C C . LYS A 1 103 ? 2.061 -1.291 -18.060 1.00 76.38 103 LYS A C 1
ATOM 820 O O . LYS A 1 103 ? 1.624 -2.435 -18.052 1.00 76.38 103 LYS A O 1
ATOM 825 N N . ARG A 1 104 ? 3.245 -0.966 -17.540 1.00 77.69 104 ARG A N 1
ATOM 826 C CA . ARG A 1 104 ? 4.113 -1.899 -16.808 1.00 77.69 104 ARG A CA 1
ATOM 827 C C . ARG A 1 104 ? 3.715 -1.911 -15.334 1.00 77.69 104 ARG A C 1
ATOM 829 O O . ARG A 1 104 ? 3.717 -0.854 -14.709 1.00 77.69 104 ARG A O 1
ATOM 836 N N . MET A 1 105 ? 3.396 -3.085 -14.805 1.00 79.69 105 MET A N 1
ATOM 837 C CA . MET A 1 105 ? 2.893 -3.300 -13.450 1.00 79.69 105 MET A CA 1
ATOM 838 C C . MET A 1 105 ? 3.831 -4.223 -12.670 1.00 79.69 105 MET A C 1
ATOM 840 O O . MET A 1 105 ? 4.380 -5.169 -13.230 1.00 79.69 105 MET A O 1
ATOM 844 N N . HIS A 1 106 ? 4.007 -3.947 -11.378 1.00 79.69 106 HIS A N 1
ATOM 845 C CA . HIS A 1 106 ? 4.754 -4.791 -10.444 1.00 79.69 106 HIS A CA 1
ATOM 846 C C . HIS A 1 106 ? 3.944 -4.992 -9.164 1.00 79.69 106 HIS A C 1
ATOM 848 O O . HIS A 1 106 ? 3.210 -4.090 -8.750 1.00 79.69 106 HIS A O 1
ATOM 854 N N . ARG A 1 107 ? 4.117 -6.147 -8.513 1.00 77.25 107 ARG A N 1
ATOM 855 C CA . ARG A 1 107 ? 3.460 -6.450 -7.237 1.00 77.25 107 ARG A CA 1
ATOM 856 C C . ARG A 1 107 ? 4.109 -5.669 -6.111 1.00 77.25 107 ARG A C 1
ATOM 858 O O . ARG A 1 107 ? 5.318 -5.732 -5.942 1.00 77.25 107 ARG A O 1
ATOM 865 N N . GLY A 1 108 ? 3.295 -4.929 -5.368 1.00 79.06 108 GLY A N 1
ATOM 866 C CA . GLY A 1 108 ? 3.737 -4.044 -4.300 1.00 79.06 108 GLY A CA 1
ATOM 867 C C . GLY A 1 108 ? 3.567 -4.646 -2.903 1.00 79.06 108 GLY A C 1
ATOM 868 O O . GLY A 1 108 ? 3.906 -5.793 -2.622 1.00 79.06 108 GLY A O 1
ATOM 869 N N . TYR A 1 109 ? 3.038 -3.829 -2.002 1.00 77.81 109 TYR A N 1
ATOM 870 C CA . TYR A 1 109 ? 2.742 -4.209 -0.625 1.00 77.81 109 TYR A CA 1
ATOM 871 C C . TYR A 1 109 ? 1.237 -4.361 -0.442 1.00 77.81 109 TYR A C 1
ATOM 873 O O . TYR A 1 109 ? 0.463 -3.701 -1.135 1.00 77.81 109 TYR A O 1
ATOM 881 N N . PHE A 1 110 ? 0.824 -5.195 0.508 1.00 76.00 110 PHE A N 1
ATOM 882 C CA . PHE A 1 110 ? -0.585 -5.464 0.772 1.00 76.00 110 PHE A CA 1
ATOM 883 C C . PHE A 1 110 ? -0.910 -5.433 2.265 1.00 76.00 110 PHE A C 1
ATOM 885 O O . PHE A 1 110 ? -0.049 -5.658 3.123 1.00 76.00 110 PHE A O 1
ATOM 892 N N . VAL A 1 111 ? -2.182 -5.166 2.549 1.00 77.88 111 VAL A N 1
ATOM 893 C CA . VAL A 1 111 ? -2.825 -5.376 3.844 1.00 77.88 111 VAL A CA 1
ATOM 894 C C . VAL A 1 111 ? -4.161 -6.070 3.588 1.00 77.88 111 VAL A C 1
ATOM 896 O O . VAL A 1 111 ? -4.873 -5.727 2.647 1.00 77.88 111 VAL A O 1
ATOM 899 N N . GLU A 1 112 ? -4.479 -7.068 4.402 1.00 74.88 112 GLU A N 1
ATOM 900 C CA . GLU A 1 112 ? -5.726 -7.832 4.317 1.00 74.88 112 GLU A CA 1
ATOM 901 C C . GLU A 1 112 ? -6.730 -7.262 5.314 1.00 74.88 112 GLU A C 1
ATOM 903 O O . GLU A 1 112 ? -6.363 -7.133 6.482 1.00 74.88 112 GLU A O 1
ATOM 908 N N . TYR A 1 113 ? -7.975 -6.986 4.914 1.00 69.62 113 TYR A N 1
ATOM 909 C CA . TYR A 1 113 ? -9.030 -6.693 5.891 1.00 69.62 113 TYR A CA 1
ATOM 910 C C . TYR A 1 113 ? -9.622 -7.973 6.498 1.00 69.62 113 TYR A C 1
ATOM 912 O O . TYR A 1 113 ? -9.599 -9.043 5.882 1.00 69.62 113 TYR A O 1
ATOM 920 N N . GLY A 1 114 ? -10.105 -7.870 7.740 1.00 60.88 114 GLY A N 1
ATOM 921 C CA . GLY A 1 114 ? -10.862 -8.944 8.376 1.00 60.88 114 GLY A CA 1
ATOM 922 C C . GLY A 1 114 ? -12.292 -8.915 7.852 1.00 60.88 114 GLY A C 1
ATOM 923 O O . GLY A 1 114 ? -12.841 -7.845 7.659 1.00 60.88 114 GLY A O 1
ATOM 924 N N . THR A 1 115 ? -12.875 -10.070 7.559 1.00 51.84 115 THR A N 1
ATOM 925 C CA . THR A 1 115 ? -14.322 -10.187 7.308 1.00 51.84 115 THR A CA 1
ATOM 926 C C . THR A 1 115 ? -15.107 -10.127 8.605 1.00 51.84 115 THR A C 1
ATOM 928 O O . THR A 1 115 ? -14.607 -10.741 9.580 1.00 51.84 115 THR A O 1
#

Organism: NCBI:txid119927

pLDDT: mean 75.81, std 9.79, range [34.16, 90.25]

Secondary structure (DSSP, 8-state):
----EEEEEEEEETT-PPPSSS--TT-EEEEEEEES--S--SSPPPPPSEEEE--BTTBBS-EEEE-SSSS--EEEE-BSS-EEEE-EE-TTTTSPPEEETTEEE---EE-EEP-

Sequence (115 aa):
MLGNHFWWLFQGPRGIGVDMCGLDEQFELVKLWPHPGTANIDSPPFPTKITVKVRYDGRQECSYYNDGKGNAGRLVCADPSPYSTDFKRDPQWDKPTEVCKGKRMHRGYFVEYGT

Radius of gyration: 14.26 Å; chains: 1; bounding box: 30×25×41 Å